Protein AF-A0A923D979-F1 (afdb_monomer)

Secondary structure (DSSP, 8-state):
------PPPP--PPEEEEEEE--BHHHHTTT-THHHHHHHHHHHHHHHTT--TTSEEEEEE---SSSS-BSSSBHHHHHHHHHHTT--EEEEE-TT-SS--HHHHTIIIIIIHHHHHHTT-EEEEPPP-TT-HHHHHHHHHHHHHHHTT-

Foldseek 3Di:
DDPDPPPDPDPQQAAEEEEAAKDFCVVVVVVDCVVVVSVVVVVVVCVVVVHDPRRYDYAYEDDDPDPGDIDGDHLLVVLLVVLVVVRAEHEYEHVNDAADDCRPCPRVVPVSCVSSVVSRHHYHYDHHNHVPVVVVVVVVVVVVVVVVVD

Structure (mmCIF, N/CA/C/O backbone):
data_AF-A0A923D979-F1
#
_entry.id   AF-A0A923D979-F1
#
loop_
_atom_site.group_PDB
_atom_site.id
_atom_site.type_symbol
_atom_site.label_atom_id
_atom_site.label_alt_id
_atom_site.label_comp_id
_atom_site.label_asym_id
_atom_site.label_entity_id
_atom_site.label_seq_id
_atom_site.pdbx_PDB_ins_code
_atom_site.Cartn_x
_atom_site.Cartn_y
_atom_site.Cartn_z
_atom_site.occupancy
_atom_site.B_iso_or_equiv
_atom_site.auth_seq_id
_atom_site.auth_comp_id
_atom_site.auth_asym_id
_atom_site.auth_atom_id
_atom_site.pdbx_PDB_model_num
ATOM 1 N N . GLU A 1 1 ? -45.957 6.578 22.559 1.00 36.88 1 GLU A N 1
ATOM 2 C CA . GLU A 1 1 ? -45.026 5.644 21.895 1.00 36.88 1 GLU A CA 1
ATOM 3 C C . GLU A 1 1 ? -44.500 6.315 20.632 1.00 36.88 1 GLU A C 1
ATOM 5 O O . GLU A 1 1 ? -45.289 6.621 19.748 1.00 36.88 1 GLU A O 1
ATOM 10 N N . ARG A 1 2 ? -43.213 6.686 20.589 1.00 35.47 2 ARG A N 1
ATOM 11 C CA . ARG A 1 2 ? -42.562 7.165 19.360 1.00 35.47 2 ARG A CA 1
ATOM 12 C C . ARG A 1 2 ? -41.720 6.012 18.843 1.00 35.47 2 ARG A C 1
ATOM 14 O O . ARG A 1 2 ? -40.774 5.604 19.506 1.00 35.47 2 ARG A O 1
ATOM 21 N N . ILE A 1 3 ? -42.151 5.474 17.711 1.00 43.12 3 ILE A N 1
ATOM 22 C CA . ILE A 1 3 ? -41.473 4.424 16.960 1.00 43.12 3 ILE A CA 1
ATOM 23 C C . ILE A 1 3 ? -40.083 4.955 16.608 1.00 43.12 3 ILE A C 1
ATOM 25 O O . ILE A 1 3 ? -39.960 6.055 16.061 1.00 43.12 3 ILE A O 1
ATOM 29 N N . GLY A 1 4 ? -39.059 4.209 17.023 1.00 39.59 4 GLY A N 1
ATOM 30 C CA . GLY A 1 4 ? -37.669 4.496 16.710 1.00 39.59 4 GLY A CA 1
ATOM 31 C C . GLY A 1 4 ? -37.500 4.565 15.200 1.00 39.59 4 GLY A C 1
ATOM 32 O O . GLY A 1 4 ? -37.956 3.689 14.472 1.00 39.59 4 GLY A O 1
ATOM 33 N N . GLN A 1 5 ? -36.889 5.648 14.736 1.00 40.50 5 GLN A N 1
ATOM 34 C CA . GLN A 1 5 ? -36.295 5.670 13.414 1.00 40.50 5 GLN A CA 1
ATOM 35 C C . GLN A 1 5 ? -35.106 4.717 13.488 1.00 40.50 5 GLN A C 1
ATOM 37 O O . GLN A 1 5 ? -34.083 5.061 14.078 1.00 40.50 5 GLN A O 1
ATOM 42 N N . ASP A 1 6 ? -35.279 3.504 12.967 1.00 42.81 6 ASP A N 1
ATOM 43 C CA . ASP A 1 6 ? -34.163 2.605 12.716 1.00 42.81 6 ASP A CA 1
ATOM 44 C C . ASP A 1 6 ? -33.184 3.355 11.810 1.00 42.81 6 ASP A C 1
ATOM 46 O O . ASP A 1 6 ? -33.493 3.685 10.660 1.00 42.81 6 ASP A O 1
ATOM 50 N N . ALA A 1 7 ? -32.030 3.712 12.373 1.00 46.81 7 ALA A N 1
ATOM 51 C CA . ALA A 1 7 ? -30.933 4.282 11.618 1.00 46.81 7 ALA A CA 1
ATOM 52 C C . ALA A 1 7 ? -30.577 3.278 10.517 1.00 46.81 7 ALA A C 1
ATOM 54 O O . ALA A 1 7 ? -30.227 2.132 10.802 1.00 46.81 7 ALA A O 1
ATOM 55 N N . GLN A 1 8 ? -30.711 3.695 9.258 1.00 39.91 8 GLN A N 1
ATOM 56 C CA . GLN A 1 8 ? -30.197 2.915 8.139 1.00 39.91 8 GLN A CA 1
ATOM 57 C C . GLN A 1 8 ? -28.711 2.626 8.401 1.00 39.91 8 GLN A C 1
ATOM 59 O O . GLN A 1 8 ? -28.010 3.537 8.854 1.00 39.91 8 GLN A O 1
ATOM 64 N N . PRO A 1 9 ? -28.216 1.399 8.149 1.00 42.88 9 PRO A N 1
ATOM 65 C CA . PRO A 1 9 ? -26.792 1.126 8.257 1.00 42.88 9 PRO A CA 1
ATOM 66 C C . PRO A 1 9 ? -26.073 2.103 7.332 1.00 42.88 9 PRO A C 1
ATOM 68 O O . PRO A 1 9 ? -26.307 2.124 6.122 1.00 42.88 9 PRO A O 1
ATOM 71 N N . GLN A 1 10 ? -25.264 2.973 7.930 1.00 51.69 10 GLN A N 1
ATOM 72 C CA . GLN A 1 10 ? -24.391 3.860 7.188 1.00 51.69 10 GLN A CA 1
ATOM 73 C C . GLN A 1 10 ? -23.522 2.958 6.314 1.00 51.69 10 GLN A C 1
ATOM 75 O O . GLN A 1 10 ? -22.945 1.990 6.804 1.00 51.69 10 GLN A O 1
ATOM 80 N N . ASN A 1 11 ? -23.555 3.207 5.010 1.00 51.31 11 ASN A N 1
ATOM 81 C CA . ASN A 1 11 ? -22.862 2.431 3.994 1.00 51.31 11 ASN A CA 1
ATOM 82 C C . ASN A 1 11 ? -21.350 2.649 4.200 1.00 51.31 11 ASN A C 1
ATOM 84 O O . ASN A 1 11 ? -20.764 3.518 3.562 1.00 51.31 11 ASN A O 1
ATOM 88 N N . ASP A 1 12 ? -20.755 1.974 5.186 1.00 71.62 12 ASP A N 1
ATOM 89 C CA . ASP A 1 12 ? -19.374 2.194 5.625 1.00 71.62 12 ASP A CA 1
ATOM 90 C C . ASP A 1 12 ? -18.443 1.466 4.653 1.00 71.62 12 ASP A C 1
ATOM 92 O O . ASP A 1 12 ? -17.950 0.368 4.916 1.00 71.62 12 ASP A O 1
ATOM 96 N N . GLN A 1 13 ? -18.313 2.032 3.450 1.00 86.69 13 GLN A N 1
ATOM 97 C CA . GLN A 1 13 ? -17.354 1.548 2.469 1.00 86.69 13 GLN A CA 1
ATOM 98 C C . GLN A 1 13 ? -15.950 1.594 3.087 1.00 86.69 13 GLN A C 1
ATOM 100 O O . GLN A 1 13 ? -15.587 2.601 3.706 1.00 86.69 13 GLN A O 1
ATOM 105 N N . PRO A 1 14 ? -15.161 0.514 2.954 1.00 96.00 14 PRO A N 1
ATOM 106 C CA . PRO A 1 14 ? -13.821 0.489 3.510 1.00 96.00 14 PRO A CA 1
ATOM 107 C C . PRO A 1 14 ? -12.950 1.538 2.819 1.00 96.00 14 PRO A C 1
ATOM 109 O O . PRO A 1 14 ? -12.973 1.651 1.594 1.00 96.00 14 PRO A O 1
ATOM 112 N N . LEU A 1 15 ? -12.139 2.258 3.596 1.00 98.12 15 LEU A N 1
ATOM 113 C CA . LEU A 1 15 ? -11.104 3.121 3.028 1.00 98.12 15 LEU A CA 1
ATOM 114 C C . LEU A 1 15 ? -10.024 2.246 2.377 1.00 98.12 15 LEU A C 1
ATOM 116 O O . LEU A 1 15 ? -9.548 1.288 2.995 1.00 98.12 15 LEU A O 1
ATOM 120 N N . VAL A 1 16 ? -9.616 2.572 1.154 1.00 98.75 16 VAL A N 1
ATOM 121 C CA . VAL A 1 16 ? -8.559 1.843 0.448 1.00 98.75 16 VAL A CA 1
ATOM 122 C C . VAL A 1 16 ? -7.189 2.377 0.857 1.00 98.75 16 VAL A C 1
ATOM 124 O O . VAL A 1 16 ? -6.894 3.560 0.714 1.00 98.75 16 VAL A O 1
ATOM 127 N N . LEU A 1 17 ? -6.322 1.499 1.350 1.00 98.81 17 LEU A N 1
ATOM 128 C CA . LEU A 1 17 ? -4.943 1.833 1.690 1.00 98.81 17 LEU A CA 1
ATOM 129 C C . LEU A 1 17 ? -4.009 1.246 0.641 1.00 98.81 17 LEU A C 1
ATOM 131 O O . LEU A 1 17 ? -3.788 0.036 0.617 1.00 98.81 17 LEU A O 1
ATOM 135 N N . PHE A 1 18 ? -3.443 2.094 -0.213 1.00 98.88 18 PHE A N 1
ATOM 136 C CA . PHE A 1 18 ? -2.371 1.667 -1.106 1.00 98.88 18 PHE A CA 1
ATOM 137 C C . PHE A 1 18 ? -1.060 1.606 -0.334 1.00 98.88 18 PHE A C 1
ATOM 139 O O . PHE A 1 18 ? -0.696 2.572 0.344 1.00 98.88 18 PHE A O 1
ATOM 146 N N . THR A 1 19 ? -0.350 0.482 -0.442 1.00 98.75 19 THR A N 1
ATOM 147 C CA . THR A 1 19 ? 0.921 0.285 0.261 1.00 98.75 19 THR A CA 1
ATOM 148 C C . THR A 1 19 ? 2.075 -0.074 -0.662 1.00 98.75 19 THR A C 1
ATOM 150 O O . THR A 1 19 ? 1.913 -0.721 -1.700 1.00 98.75 19 THR A O 1
ATOM 153 N N . ALA A 1 20 ? 3.265 0.350 -0.244 1.00 98.31 20 ALA A N 1
ATOM 154 C CA . ALA A 1 20 ? 4.546 -0.033 -0.817 1.00 98.31 20 ALA A CA 1
ATOM 155 C C . ALA A 1 20 ? 5.605 -0.173 0.289 1.00 98.31 20 ALA A C 1
ATOM 157 O O . ALA A 1 20 ? 5.414 0.307 1.413 1.00 98.31 20 ALA A O 1
ATOM 158 N N . HIS A 1 21 ? 6.723 -0.837 -0.015 1.00 97.56 21 HIS A N 1
ATOM 159 C CA . HIS A 1 21 ? 7.831 -0.960 0.930 1.00 97.56 21 HIS A CA 1
ATOM 160 C C . HIS A 1 21 ? 8.400 0.419 1.283 1.00 97.56 21 HIS A C 1
ATOM 162 O O . HIS A 1 21 ? 8.718 1.228 0.414 1.00 97.56 21 HIS A O 1
ATOM 168 N N . SER A 1 22 ? 8.598 0.698 2.565 1.00 96.69 22 SER A N 1
ATOM 169 C CA . SER A 1 22 ? 9.241 1.939 2.969 1.00 96.69 22 SER A CA 1
ATOM 170 C C . SER A 1 22 ? 10.721 1.941 2.601 1.00 96.69 22 SER A C 1
ATOM 172 O O . SER A 1 22 ? 11.434 0.974 2.840 1.00 96.69 22 SER A O 1
ATOM 174 N N . LEU A 1 23 ? 11.246 3.073 2.145 1.00 94.31 23 LEU A N 1
ATOM 175 C CA . LEU A 1 23 ? 12.689 3.266 1.985 1.00 94.31 23 LEU A CA 1
ATOM 176 C C . LEU A 1 23 ? 13.258 4.154 3.100 1.00 94.31 23 LEU A C 1
ATOM 178 O O . LEU A 1 23 ? 12.505 4.913 3.720 1.00 94.31 23 LEU A O 1
ATOM 182 N N . PRO A 1 24 ? 14.573 4.101 3.382 1.00 92.75 24 PRO A N 1
ATOM 183 C CA . PRO A 1 24 ? 15.222 5.114 4.204 1.00 92.75 24 PRO A CA 1
ATOM 184 C C . PRO A 1 24 ? 15.020 6.502 3.586 1.00 92.75 24 PRO A C 1
ATOM 186 O O . PRO A 1 24 ? 15.343 6.719 2.420 1.00 92.75 24 PRO A O 1
ATOM 189 N N . ALA A 1 25 ? 14.549 7.469 4.373 1.00 87.62 25 ALA A N 1
ATOM 190 C CA . ALA A 1 25 ? 14.216 8.809 3.883 1.00 87.62 25 ALA A CA 1
ATOM 191 C C . ALA A 1 25 ? 15.427 9.562 3.296 1.00 87.62 25 ALA A C 1
ATOM 193 O O . ALA A 1 25 ? 15.256 10.461 2.481 1.00 87.62 25 ALA A O 1
ATOM 194 N N . ALA A 1 26 ? 16.648 9.169 3.669 1.00 84.69 26 ALA A N 1
ATOM 195 C CA . ALA A 1 26 ? 17.880 9.703 3.093 1.00 84.69 26 ALA A CA 1
ATOM 196 C C . ALA A 1 26 ? 18.028 9.412 1.584 1.00 84.69 26 ALA A C 1
ATOM 198 O O . ALA A 1 26 ? 18.773 10.117 0.913 1.00 84.69 26 ALA A O 1
ATOM 199 N N . LEU A 1 27 ? 17.337 8.402 1.034 1.00 81.06 27 LEU A N 1
ATOM 200 C CA . LEU A 1 27 ? 17.323 8.157 -0.415 1.00 81.06 27 LEU A CA 1
ATOM 201 C C . LEU A 1 27 ? 16.507 9.222 -1.159 1.00 81.06 27 LEU A C 1
ATOM 203 O O . LEU A 1 27 ? 16.938 9.697 -2.204 1.00 81.06 27 LEU A O 1
ATOM 207 N N . ALA A 1 28 ? 15.395 9.691 -0.584 1.00 73.88 28 ALA A N 1
ATOM 208 C CA . ALA A 1 28 ? 14.623 10.792 -1.166 1.00 73.88 28 ALA A CA 1
ATOM 209 C C . ALA A 1 28 ? 15.450 12.092 -1.243 1.00 73.88 28 ALA A C 1
ATOM 211 O O . ALA A 1 28 ? 15.341 12.856 -2.198 1.00 73.88 28 ALA A O 1
ATOM 212 N N . GLU A 1 29 ? 16.354 12.311 -0.283 1.00 76.00 29 GLU A N 1
ATOM 213 C CA . GLU A 1 29 ? 17.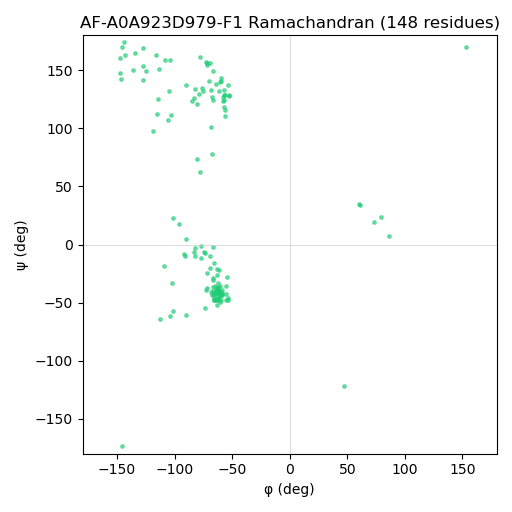291 13.446 -0.289 1.00 76.00 29 GLU A CA 1
ATOM 214 C C . GLU A 1 29 ? 18.314 13.370 -1.441 1.00 76.00 29 GLU A C 1
ATOM 216 O O . GLU A 1 29 ? 18.932 14.375 -1.787 1.00 76.00 29 GLU A O 1
ATOM 221 N N . GLN A 1 30 ? 18.462 12.201 -2.071 1.00 81.94 30 GLN A N 1
ATOM 222 C CA . GLN A 1 30 ? 19.315 11.968 -3.240 1.00 81.94 30 GLN A CA 1
ATOM 223 C C . GLN A 1 30 ? 18.543 12.041 -4.569 1.00 81.94 30 GLN A C 1
ATOM 225 O O . GLN A 1 30 ? 19.056 11.591 -5.591 1.00 81.94 30 GLN A O 1
ATOM 230 N N . ALA A 1 31 ? 17.341 12.633 -4.566 1.00 80.06 31 ALA A N 1
ATOM 231 C CA . ALA A 1 31 ? 16.444 12.725 -5.721 1.00 80.06 31 ALA A CA 1
ATOM 232 C C . ALA A 1 31 ? 16.011 11.353 -6.277 1.00 80.06 31 ALA A C 1
ATOM 234 O O . ALA A 1 31 ? 15.831 11.187 -7.485 1.00 80.06 31 ALA A O 1
ATOM 235 N N . ASP A 1 32 ? 15.844 10.369 -5.390 1.00 89.00 32 ASP A N 1
ATOM 236 C CA . ASP A 1 32 ? 15.235 9.089 -5.737 1.00 89.00 32 ASP A CA 1
ATOM 237 C C . ASP A 1 32 ? 13.744 9.292 -6.101 1.00 89.00 32 ASP A C 1
ATOM 239 O O . ASP A 1 32 ? 12.996 9.853 -5.293 1.00 89.00 32 ASP A O 1
ATOM 243 N N . PRO A 1 33 ? 13.289 8.860 -7.295 1.00 94.25 33 PRO A N 1
ATOM 244 C CA . PRO A 1 33 ? 11.928 9.103 -7.770 1.00 94.25 33 PRO A CA 1
ATOM 245 C C . PRO A 1 33 ? 10.877 8.182 -7.131 1.00 94.25 33 PRO A C 1
ATOM 247 O O . PRO A 1 33 ? 9.702 8.285 -7.477 1.00 94.25 33 PRO A O 1
ATOM 250 N N . TYR A 1 34 ? 11.265 7.258 -6.247 1.00 95.44 34 TYR A N 1
ATOM 251 C CA . TYR A 1 34 ? 10.395 6.201 -5.728 1.00 95.44 34 TYR A CA 1
ATOM 252 C C . TYR A 1 34 ? 9.087 6.715 -5.118 1.00 95.44 34 TYR A C 1
ATOM 254 O O . TYR A 1 34 ? 8.015 6.208 -5.444 1.00 95.44 34 TYR A O 1
ATOM 262 N N . ALA A 1 35 ? 9.157 7.735 -4.258 1.00 94.31 35 ALA A N 1
ATOM 263 C CA . ALA A 1 35 ? 7.972 8.276 -3.592 1.00 94.31 35 ALA A CA 1
ATOM 264 C C . ALA A 1 35 ? 7.012 8.952 -4.587 1.00 94.31 35 ALA A C 1
ATOM 266 O O . ALA A 1 35 ? 5.801 8.751 -4.502 1.00 94.31 35 ALA A O 1
ATOM 267 N N . ASP A 1 36 ? 7.555 9.690 -5.559 1.00 95.31 36 ASP A N 1
ATOM 268 C CA . ASP A 1 36 ? 6.767 10.353 -6.602 1.00 95.31 36 ASP A CA 1
ATOM 269 C C . ASP A 1 36 ? 6.112 9.320 -7.529 1.00 95.31 36 ASP A C 1
ATOM 271 O O . ASP A 1 36 ? 4.920 9.402 -7.816 1.00 95.31 36 ASP A O 1
ATOM 275 N N . GLN A 1 37 ? 6.853 8.281 -7.929 1.00 97.50 37 GLN A N 1
ATOM 276 C CA . GLN A 1 37 ? 6.324 7.180 -8.740 1.00 97.50 37 GLN A CA 1
ATOM 277 C C . GLN A 1 37 ? 5.235 6.393 -8.009 1.00 97.50 37 GLN A C 1
ATOM 279 O O . GLN A 1 37 ? 4.242 6.002 -8.623 1.00 97.50 37 GLN A O 1
ATOM 284 N N . PHE A 1 38 ? 5.396 6.168 -6.704 1.00 97.81 38 PHE A N 1
ATOM 285 C CA . PHE A 1 38 ? 4.378 5.511 -5.895 1.00 97.81 38 PHE A CA 1
ATOM 286 C C . PHE A 1 38 ? 3.117 6.374 -5.770 1.00 97.81 38 PHE A C 1
ATOM 288 O O . PHE A 1 38 ? 2.013 5.858 -5.946 1.00 97.81 38 PHE A O 1
ATOM 295 N N . ALA A 1 39 ? 3.257 7.684 -5.548 1.00 97.56 39 ALA A N 1
ATOM 296 C CA . ALA A 1 39 ? 2.124 8.606 -5.521 1.00 97.56 39 ALA A CA 1
ATOM 297 C C . ALA A 1 39 ? 1.390 8.646 -6.875 1.00 97.56 39 ALA A C 1
ATOM 299 O O . ALA A 1 39 ? 0.160 8.558 -6.920 1.00 97.56 39 ALA A O 1
ATOM 300 N N . ASP A 1 40 ? 2.130 8.707 -7.983 1.00 98.38 40 ASP A N 1
ATOM 301 C CA . ASP A 1 40 ? 1.575 8.656 -9.338 1.00 98.38 40 ASP A CA 1
ATOM 302 C C . ASP A 1 40 ? 0.840 7.339 -9.613 1.00 98.38 40 ASP A C 1
ATOM 304 O O . ASP A 1 40 ? -0.245 7.344 -10.204 1.00 98.38 40 ASP A O 1
ATOM 308 N N . LEU A 1 41 ? 1.400 6.209 -9.170 1.00 98.25 41 LEU A N 1
ATOM 309 C CA . LEU A 1 41 ? 0.765 4.899 -9.279 1.00 98.25 41 LEU A CA 1
ATOM 310 C C . LEU A 1 41 ? -0.546 4.852 -8.482 1.00 98.25 41 LEU A C 1
ATOM 312 O O . LEU A 1 41 ? -1.566 4.452 -9.041 1.00 98.25 41 LEU A O 1
ATOM 316 N N . CYS A 1 42 ? -0.544 5.306 -7.224 1.00 98.62 42 CYS A N 1
ATOM 317 C CA . CYS A 1 42 ? -1.748 5.370 -6.391 1.00 98.62 42 CYS A CA 1
ATOM 318 C C . CYS A 1 42 ? -2.858 6.177 -7.072 1.00 98.62 42 CYS A C 1
ATOM 320 O O . CYS A 1 42 ? -3.984 5.700 -7.187 1.00 98.62 42 CYS A O 1
ATOM 322 N N . ASN A 1 43 ? -2.528 7.366 -7.588 1.00 98.44 43 ASN A N 1
ATOM 323 C CA . ASN A 1 43 ? -3.486 8.224 -8.284 1.00 98.44 43 ASN A CA 1
ATOM 324 C C . ASN A 1 43 ? -4.089 7.537 -9.518 1.00 98.44 43 ASN A C 1
ATOM 326 O O . ASN A 1 43 ? -5.293 7.620 -9.751 1.00 98.44 43 ASN A O 1
ATOM 330 N N . ARG A 1 44 ? -3.267 6.853 -10.323 1.00 98.44 44 ARG A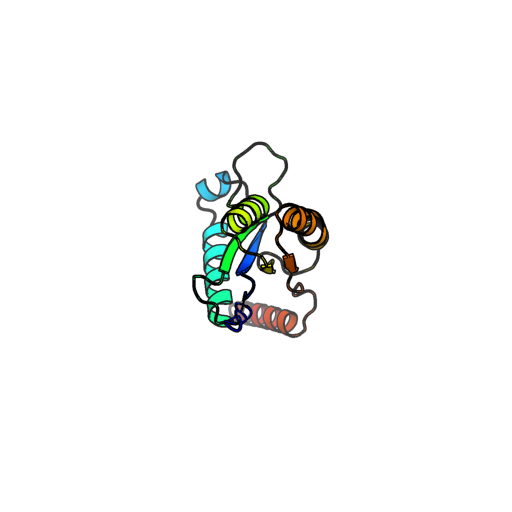 N 1
ATOM 331 C CA . ARG A 1 44 ? -3.736 6.140 -11.523 1.00 98.44 44 ARG A CA 1
ATOM 332 C C . ARG A 1 44 ? -4.652 4.979 -11.163 1.00 98.44 44 ARG A C 1
ATOM 334 O O . ARG A 1 44 ? -5.740 4.885 -11.718 1.00 98.44 44 ARG A O 1
ATOM 341 N N . VAL A 1 45 ? -4.245 4.151 -10.201 1.00 98.25 45 VAL A N 1
ATOM 342 C CA . VAL A 1 45 ? -5.047 3.011 -9.739 1.00 98.25 45 VAL A CA 1
ATOM 343 C C . VAL A 1 45 ? -6.363 3.485 -9.120 1.00 98.25 45 VAL A C 1
ATOM 345 O O . VAL A 1 45 ? -7.405 2.910 -9.418 1.00 98.25 45 VAL A O 1
ATOM 348 N N . ALA A 1 46 ? -6.345 4.552 -8.315 1.00 98.31 46 ALA A N 1
ATOM 349 C CA . ALA A 1 46 ? -7.553 5.135 -7.738 1.00 98.31 46 ALA A CA 1
ATOM 350 C C . ALA A 1 46 ? -8.536 5.617 -8.810 1.00 98.31 46 ALA A C 1
ATOM 352 O O . ALA A 1 46 ? -9.717 5.274 -8.762 1.00 98.31 46 ALA A O 1
ATOM 353 N N . ASN A 1 47 ? -8.036 6.363 -9.800 1.00 98.31 47 ASN A N 1
ATOM 354 C CA . ASN A 1 47 ? -8.845 6.868 -10.906 1.00 98.31 47 ASN A CA 1
ATOM 355 C C . ASN A 1 47 ? -9.453 5.726 -11.732 1.00 98.31 47 ASN A C 1
ATOM 357 O O . ASN A 1 47 ? -10.652 5.751 -12.009 1.00 98.31 47 ASN A O 1
ATOM 361 N N . ASP A 1 48 ? -8.656 4.712 -12.082 1.00 97.81 48 ASP A N 1
ATOM 362 C CA . ASP A 1 48 ? -9.122 3.555 -12.856 1.00 97.81 48 ASP A CA 1
ATOM 363 C C . ASP A 1 48 ? -10.136 2.704 -12.068 1.00 97.81 48 ASP A C 1
ATOM 365 O O . ASP A 1 48 ? -11.047 2.117 -12.654 1.00 97.81 48 ASP A O 1
ATOM 369 N N . ALA A 1 49 ? -10.018 2.670 -10.736 1.00 97.06 49 ALA A N 1
ATOM 370 C CA . ALA A 1 49 ? -10.960 2.008 -9.834 1.00 97.06 49 ALA A CA 1
ATOM 371 C C . ALA A 1 49 ? -12.203 2.858 -9.491 1.00 97.06 49 ALA A C 1
ATOM 373 O O . ALA A 1 49 ? -13.120 2.355 -8.841 1.00 97.06 49 ALA A O 1
ATOM 374 N N . GLY A 1 50 ? -12.259 4.125 -9.919 1.00 97.75 50 GLY A N 1
ATOM 375 C CA . GLY A 1 50 ? -13.369 5.041 -9.642 1.00 97.75 50 GLY A CA 1
ATOM 376 C C . GLY A 1 50 ? -13.436 5.564 -8.200 1.00 97.75 50 GLY A C 1
ATOM 377 O O . GLY A 1 50 ? -14.497 6.027 -7.779 1.00 97.75 50 GLY A O 1
ATOM 378 N N . LEU A 1 51 ? -12.332 5.493 -7.451 1.00 97.44 51 LEU A N 1
ATOM 379 C CA . LEU A 1 51 ? -12.240 5.972 -6.069 1.00 97.44 51 LEU A CA 1
ATOM 380 C C . LEU A 1 51 ? -12.141 7.502 -6.035 1.00 97.44 51 LEU A C 1
ATOM 382 O O . LEU A 1 51 ? -11.363 8.096 -6.785 1.00 97.44 51 LEU A O 1
ATOM 386 N N . GLN A 1 52 ? -12.910 8.146 -5.155 1.00 97.38 52 GLN A N 1
ATOM 387 C CA . GLN A 1 52 ? -12.777 9.579 -4.893 1.00 97.38 52 GLN A CA 1
ATOM 388 C C . GLN A 1 52 ? -11.564 9.853 -3.985 1.00 97.38 52 GLN A C 1
ATOM 390 O O . GLN A 1 52 ? -11.081 8.939 -3.315 1.00 97.38 52 GLN A O 1
ATOM 395 N N . PRO A 1 53 ? -11.043 11.094 -3.932 1.00 96.31 53 PRO A N 1
ATOM 396 C CA . PRO A 1 53 ? -9.903 11.437 -3.075 1.00 96.31 53 PRO A CA 1
ATOM 397 C C . PRO A 1 53 ? -10.080 11.085 -1.588 1.00 96.31 53 PRO A C 1
ATOM 399 O O . PRO A 1 53 ? -9.097 10.835 -0.902 1.00 96.31 53 PRO A O 1
ATOM 402 N N . GLU A 1 54 ? -11.313 11.064 -1.084 1.00 95.75 54 GLU A N 1
ATOM 403 C CA . GLU A 1 54 ? -11.664 10.685 0.289 1.00 95.75 54 GLU A CA 1
ATOM 404 C C . GLU A 1 54 ? -11.782 9.170 0.530 1.00 95.75 54 GLU A C 1
ATOM 406 O O . GLU A 1 54 ? -11.888 8.744 1.684 1.00 95.75 54 GLU A O 1
ATOM 411 N N . ASP A 1 55 ? -11.761 8.362 -0.533 1.00 97.06 55 ASP A N 1
ATOM 412 C CA . ASP A 1 55 ? -11.951 6.910 -0.470 1.00 97.06 55 ASP A CA 1
ATOM 413 C C . ASP A 1 55 ? -10.629 6.144 -0.327 1.00 97.06 55 ASP A C 1
ATOM 415 O O . ASP A 1 55 ? -10.643 4.930 -0.102 1.00 97.06 55 ASP A O 1
ATOM 419 N N . TRP A 1 56 ? -9.477 6.819 -0.441 1.00 98.44 56 TRP A N 1
ATOM 420 C CA . TRP A 1 56 ? -8.176 6.161 -0.369 1.00 98.44 56 TRP A CA 1
ATOM 421 C C . TRP A 1 56 ? -7.062 7.013 0.246 1.00 98.44 56 TRP A C 1
ATOM 423 O O . TRP A 1 56 ? -7.129 8.238 0.302 1.00 98.44 56 TRP A O 1
ATOM 433 N N . GLN A 1 57 ? -5.997 6.344 0.688 1.00 98.38 57 GLN A N 1
ATOM 434 C CA . GLN A 1 57 ? -4.759 6.975 1.144 1.00 98.38 57 GLN A CA 1
ATOM 435 C C . GLN A 1 57 ? -3.543 6.092 0.816 1.00 98.38 57 GLN A C 1
ATOM 437 O O . GLN A 1 57 ? -3.631 4.865 0.825 1.00 98.38 57 GLN A O 1
ATOM 442 N N . ALA A 1 58 ? -2.393 6.714 0.544 1.00 98.56 58 ALA A N 1
ATOM 443 C CA . ALA A 1 58 ? -1.110 6.023 0.423 1.00 98.56 58 ALA A CA 1
ATOM 444 C C . ALA A 1 58 ? -0.386 5.950 1.778 1.00 98.56 58 ALA A C 1
ATOM 446 O O . ALA A 1 58 ? -0.310 6.941 2.510 1.00 98.56 58 ALA A O 1
ATOM 447 N N . CYS A 1 59 ? 0.189 4.793 2.094 1.00 98.50 59 CYS A N 1
ATOM 448 C CA . CYS A 1 59 ? 1.070 4.609 3.246 1.00 98.50 59 CYS A CA 1
ATOM 449 C C . CYS A 1 59 ? 2.169 3.584 2.936 1.00 98.50 59 CYS A C 1
ATOM 451 O O . CYS A 1 59 ? 2.156 2.924 1.897 1.00 98.50 59 CYS A O 1
ATOM 453 N N . TYR A 1 60 ? 3.155 3.475 3.819 1.00 98.31 60 TYR A N 1
ATOM 454 C CA . TYR A 1 60 ? 4.300 2.588 3.643 1.00 98.31 60 TYR A CA 1
ATOM 455 C C . TYR A 1 60 ? 4.294 1.470 4.679 1.00 98.31 60 TYR A C 1
ATOM 457 O O . TYR A 1 60 ? 3.824 1.634 5.803 1.00 98.31 60 TYR A O 1
ATOM 465 N N . GLN A 1 61 ? 4.858 0.328 4.316 1.00 97.25 61 GLN A N 1
ATOM 466 C CA . GLN A 1 61 ? 4.990 -0.829 5.198 1.00 97.25 61 GLN A CA 1
ATOM 467 C C . GLN A 1 61 ? 6.437 -1.321 5.248 1.00 97.25 61 GLN A C 1
ATOM 469 O O . GLN A 1 61 ? 7.274 -0.885 4.456 1.00 97.25 61 GLN A O 1
ATOM 474 N N . SER A 1 62 ? 6.727 -2.222 6.185 1.00 96.06 62 SER A N 1
ATOM 475 C CA . SER A 1 62 ? 8.004 -2.951 6.225 1.00 96.06 62 SER A CA 1
ATOM 476 C C . SER A 1 62 ? 9.233 -2.037 6.396 1.00 96.06 62 SER A C 1
ATOM 478 O O . SER A 1 62 ? 10.316 -2.299 5.880 1.00 96.06 62 SER A O 1
ATOM 480 N N . ALA A 1 63 ? 9.094 -0.933 7.144 1.00 93.12 63 ALA A N 1
ATOM 481 C CA . ALA A 1 63 ? 10.241 -0.107 7.519 1.00 93.12 63 ALA A CA 1
ATOM 482 C C . ALA A 1 63 ? 11.270 -0.951 8.294 1.00 93.12 63 ALA A C 1
ATOM 484 O O . ALA A 1 63 ? 10.947 -1.625 9.272 1.00 93.12 63 ALA A O 1
ATOM 485 N N . GLY A 1 64 ? 12.525 -0.937 7.847 1.00 86.88 64 GLY A N 1
ATOM 486 C CA . GLY A 1 64 ? 13.558 -1.809 8.398 1.00 86.88 64 GLY A CA 1
ATOM 487 C C . GLY A 1 64 ? 14.006 -1.417 9.810 1.00 86.88 64 GLY A C 1
ATOM 488 O O . GLY A 1 64 ? 13.980 -0.255 10.205 1.00 86.88 64 GLY A O 1
ATOM 489 N N . ALA A 1 65 ? 14.550 -2.388 10.548 1.00 81.31 65 ALA A N 1
ATOM 490 C CA . ALA A 1 65 ? 15.001 -2.228 11.938 1.00 81.31 65 ALA A CA 1
ATOM 491 C C . ALA A 1 65 ? 16.213 -1.287 12.137 1.00 81.31 65 ALA A C 1
ATOM 493 O O . ALA A 1 65 ? 16.683 -1.092 13.260 1.00 81.31 65 ALA A O 1
ATOM 494 N N . ARG A 1 66 ? 16.781 -0.732 11.059 1.00 80.00 66 ARG A N 1
ATOM 495 C CA . ARG A 1 66 ? 17.923 0.181 11.144 1.00 80.00 66 ARG A CA 1
ATOM 496 C C . ARG A 1 66 ? 17.456 1.547 11.643 1.00 80.00 66 ARG A C 1
ATOM 498 O O . ARG A 1 66 ? 16.535 2.133 11.082 1.00 80.00 66 ARG A O 1
ATOM 505 N N . ASN A 1 67 ? 18.180 2.081 12.627 1.00 72.56 67 ASN A N 1
ATOM 506 C CA . ASN A 1 67 ? 17.987 3.442 13.121 1.00 72.56 67 ASN A CA 1
ATOM 507 C C . ASN A 1 67 ? 18.029 4.454 11.965 1.00 72.56 67 ASN A C 1
ATOM 509 O O . ASN A 1 67 ? 18.994 4.488 11.196 1.00 72.56 67 ASN A O 1
ATOM 513 N N . GLY A 1 68 ? 17.001 5.293 11.876 1.00 82.19 68 GLY A N 1
ATOM 514 C CA . GLY A 1 68 ? 16.872 6.319 10.848 1.00 82.19 68 GLY A CA 1
ATOM 515 C C . GLY A 1 68 ? 15.413 6.659 10.573 1.00 82.19 68 GLY A C 1
ATOM 516 O O . GLY A 1 68 ? 14.504 5.981 11.046 1.00 82.19 68 GLY A O 1
ATOM 517 N N . ARG A 1 69 ? 15.195 7.729 9.807 1.00 91.12 69 ARG A N 1
ATOM 518 C CA . ARG A 1 69 ? 13.865 8.082 9.312 1.00 91.12 69 ARG A CA 1
ATOM 519 C C . ARG A 1 69 ? 13.563 7.247 8.070 1.00 91.12 69 ARG A C 1
ATOM 521 O O . ARG A 1 69 ? 14.399 7.160 7.171 1.00 91.12 69 ARG A O 1
ATOM 528 N N . TRP A 1 70 ? 12.373 6.677 8.027 1.00 94.69 70 TRP A N 1
ATOM 529 C CA . TRP A 1 70 ? 11.830 5.930 6.898 1.00 94.69 70 TRP A CA 1
ATOM 530 C C . TRP A 1 70 ? 10.723 6.755 6.231 1.00 94.69 70 TRP A C 1
ATOM 532 O O . TRP A 1 70 ? 10.218 7.705 6.836 1.00 94.69 70 TRP A O 1
ATOM 542 N N . LEU A 1 71 ? 10.404 6.461 4.971 1.00 95.25 71 LEU A N 1
ATOM 543 C CA . LEU A 1 71 ? 9.254 7.061 4.298 1.00 95.25 71 LEU A CA 1
ATOM 544 C C . LEU A 1 71 ? 7.962 6.726 5.057 1.00 95.25 71 LE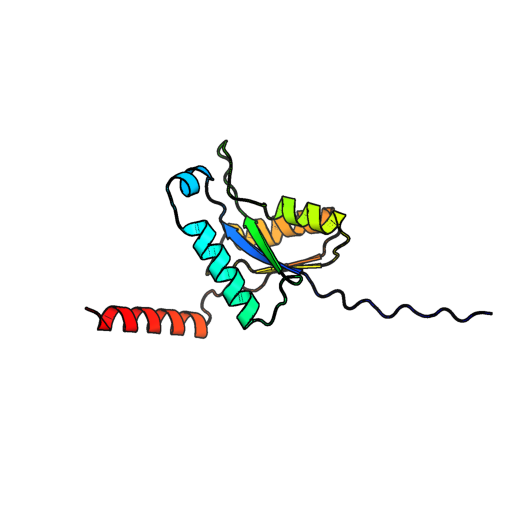U A C 1
ATOM 546 O O . LEU A 1 71 ? 7.799 5.634 5.594 1.00 95.25 71 LEU A O 1
ATOM 550 N N . GLY A 1 72 ? 7.062 7.699 5.138 1.00 94.88 72 GLY A N 1
ATOM 551 C CA . GLY A 1 72 ? 5.833 7.583 5.910 1.00 94.88 72 GLY A CA 1
ATOM 552 C C . GLY A 1 72 ? 4.655 8.296 5.241 1.00 94.88 72 GLY A C 1
ATOM 553 O O . GLY A 1 72 ? 4.855 8.973 4.229 1.00 94.88 72 GLY A O 1
ATOM 554 N N . PRO A 1 73 ? 3.443 8.162 5.807 1.00 97.12 73 PRO A N 1
ATOM 555 C CA . PRO A 1 73 ? 3.155 7.494 7.084 1.00 97.12 73 PRO A CA 1
ATOM 556 C C . PRO A 1 73 ? 3.289 5.968 7.005 1.00 97.12 73 PRO A C 1
ATOM 558 O O . PRO A 1 73 ? 3.158 5.390 5.925 1.00 97.12 73 PRO A O 1
ATOM 561 N N . SER A 1 74 ? 3.563 5.317 8.139 1.00 97.50 74 SER A N 1
ATOM 562 C CA . SER A 1 74 ? 3.541 3.853 8.208 1.00 97.50 74 SER A CA 1
ATOM 563 C C . SER A 1 74 ? 2.099 3.328 8.172 1.00 97.50 74 SER A C 1
ATOM 565 O O . SER A 1 74 ? 1.157 4.051 8.513 1.00 97.50 74 SER A O 1
ATOM 567 N N . LEU A 1 75 ? 1.905 2.071 7.769 1.00 98.31 75 LEU A N 1
ATOM 568 C CA . LEU A 1 75 ? 0.599 1.410 7.804 1.00 98.31 75 LEU A CA 1
ATOM 569 C C . LEU A 1 75 ? 0.028 1.383 9.232 1.00 98.31 75 LEU A C 1
ATOM 571 O O . LEU A 1 75 ? -1.156 1.634 9.423 1.00 98.31 75 LEU A O 1
ATOM 575 N N . GLU A 1 76 ? 0.869 1.148 10.238 1.00 97.50 76 GLU A N 1
ATOM 576 C CA . GLU A 1 76 ? 0.475 1.127 11.652 1.00 97.50 76 GLU A CA 1
ATOM 577 C C . GLU A 1 76 ? 0.025 2.513 12.136 1.00 97.50 76 GLU A C 1
ATOM 579 O O . GLU A 1 76 ? -1.063 2.639 12.701 1.00 97.50 76 GLU A O 1
ATOM 584 N N . ASP A 1 77 ? 0.795 3.568 11.841 1.00 98.12 77 ASP A N 1
ATOM 585 C CA . ASP A 1 77 ? 0.412 4.950 12.172 1.00 98.12 77 ASP A CA 1
ATOM 586 C C . ASP A 1 77 ? -0.898 5.341 11.477 1.00 98.12 77 ASP A C 1
ATOM 588 O O . ASP A 1 77 ? -1.770 5.970 12.079 1.00 98.12 77 ASP A O 1
ATOM 592 N N . THR A 1 78 ? -1.060 4.921 10.218 1.00 98.62 78 THR A N 1
ATOM 593 C CA . THR A 1 78 ? -2.270 5.173 9.426 1.00 98.62 78 THR A CA 1
ATOM 594 C C . THR A 1 78 ? -3.478 4.474 10.051 1.00 98.62 78 THR A C 1
ATOM 596 O O . THR A 1 78 ? -4.506 5.105 10.280 1.00 98.62 78 THR A O 1
ATOM 599 N N . LEU A 1 79 ? -3.363 3.193 10.417 1.00 98.62 79 LEU A N 1
ATOM 600 C CA . LEU A 1 7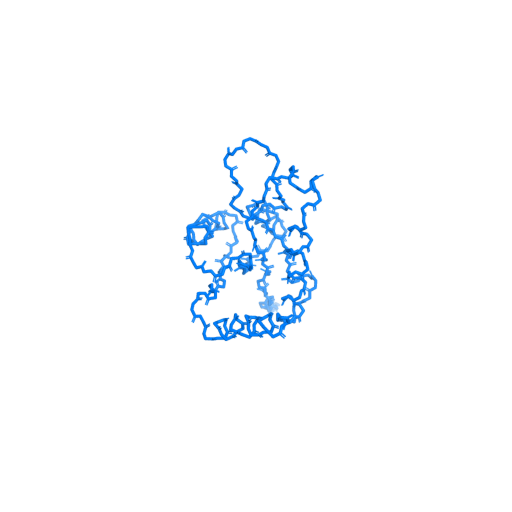9 ? -4.430 2.454 11.102 1.00 98.62 79 LEU A CA 1
ATOM 601 C C . LEU A 1 79 ? -4.791 3.095 12.449 1.00 98.62 79 LEU A C 1
ATOM 603 O O . LEU A 1 79 ? -5.971 3.231 12.776 1.00 98.62 79 LEU A O 1
ATOM 607 N N . GLN A 1 80 ? -3.793 3.532 13.218 1.00 98.44 80 GLN A N 1
ATOM 608 C CA . GLN A 1 80 ? -4.008 4.197 14.500 1.00 98.44 80 GLN A CA 1
ATOM 609 C C . GLN A 1 80 ? -4.751 5.532 14.342 1.00 98.44 80 GLN A C 1
ATOM 611 O O . GLN A 1 80 ? -5.654 5.829 15.133 1.00 98.44 80 GLN A O 1
ATOM 616 N N . GLN A 1 81 ? -4.394 6.318 13.323 1.00 98.44 81 GLN A N 1
ATOM 617 C CA . GLN A 1 81 ? -5.077 7.562 12.978 1.00 98.44 81 GLN A CA 1
ATOM 618 C C . GLN A 1 81 ? -6.531 7.294 12.574 1.00 98.44 81 GLN A C 1
ATOM 620 O O . GLN A 1 81 ? -7.445 7.870 13.165 1.00 98.44 81 GLN A O 1
ATOM 625 N N . LEU A 1 82 ? -6.766 6.377 11.635 1.00 98.06 82 LE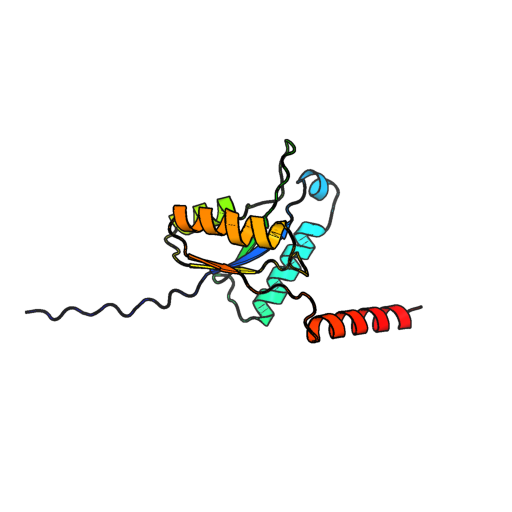U A N 1
ATOM 626 C CA . LEU A 1 82 ? -8.108 6.060 11.137 1.00 98.06 82 LEU A CA 1
ATOM 627 C C . LEU A 1 82 ? -9.032 5.546 12.247 1.00 98.06 82 LEU A C 1
ATOM 629 O O . LEU A 1 82 ? -10.218 5.883 12.283 1.00 98.06 82 LEU A O 1
ATOM 633 N N . ALA A 1 83 ? -8.488 4.783 13.198 1.00 97.69 83 ALA A N 1
ATOM 634 C CA . ALA A 1 83 ? -9.233 4.331 14.367 1.00 97.69 83 ALA A CA 1
ATOM 635 C C . ALA A 1 83 ? -9.688 5.517 15.234 1.00 97.69 83 ALA A C 1
ATOM 637 O O . ALA A 1 83 ? -10.828 5.539 15.704 1.00 97.69 83 ALA A O 1
ATOM 638 N N . SER A 1 84 ? -8.826 6.528 15.404 1.00 98.00 84 SER A N 1
ATOM 639 C CA . SER A 1 84 ? -9.155 7.759 16.138 1.00 98.00 84 SER A CA 1
ATOM 640 C C . SER A 1 84 ? -10.217 8.613 15.433 1.00 98.00 84 SER A C 1
ATOM 642 O O . SER A 1 84 ? -11.016 9.275 16.093 1.00 98.00 84 SER A O 1
ATOM 644 N N . GLU A 1 85 ? -10.283 8.530 14.104 1.00 96.50 85 GLU A N 1
ATOM 645 C CA . GLU A 1 85 ? -11.299 9.171 13.260 1.00 96.50 85 GLU A CA 1
ATOM 646 C C . GLU A 1 85 ? -12.606 8.360 13.186 1.00 96.50 85 GLU A C 1
ATOM 648 O O . GLU A 1 85 ? -13.591 8.794 12.589 1.00 96.50 85 GLU A O 1
ATOM 653 N N . GLY A 1 86 ? -12.646 7.185 13.821 1.00 95.75 86 GLY A N 1
ATOM 654 C CA . GLY A 1 86 ? -13.836 6.350 13.930 1.00 95.75 86 GLY A CA 1
ATOM 655 C C . GLY A 1 86 ? -14.070 5.395 12.760 1.00 95.75 86 GLY A C 1
ATOM 656 O O . GLY A 1 86 ? -15.106 4.725 12.761 1.00 95.75 86 GLY A O 1
ATOM 657 N N . LYS A 1 87 ? -13.130 5.276 11.810 1.00 96.44 87 LYS A N 1
ATOM 658 C CA . LYS A 1 87 ? -13.216 4.310 10.702 1.00 96.44 87 LYS A CA 1
ATOM 659 C C . LYS A 1 87 ? -13.276 2.881 11.237 1.00 96.44 87 LYS A C 1
ATOM 661 O O . LYS A 1 87 ? -12.583 2.539 12.195 1.00 96.44 87 LYS A O 1
ATOM 666 N N . LYS A 1 88 ? -14.117 2.044 10.623 1.00 96.81 88 LYS A N 1
ATOM 667 C CA . LYS A 1 88 ? -14.329 0.652 11.058 1.00 96.81 88 LYS A CA 1
ATOM 668 C C . LYS A 1 88 ? -13.756 -0.378 10.112 1.00 96.81 88 LYS A C 1
ATOM 670 O O . LYS A 1 88 ? -13.583 -1.525 10.518 1.00 96.81 88 LYS A O 1
ATOM 675 N N . SER A 1 89 ? -13.481 -0.017 8.865 1.00 97.94 89 SER A N 1
ATOM 676 C CA . SER A 1 89 ? -12.999 -0.967 7.868 1.00 97.94 89 SER A CA 1
ATOM 677 C C 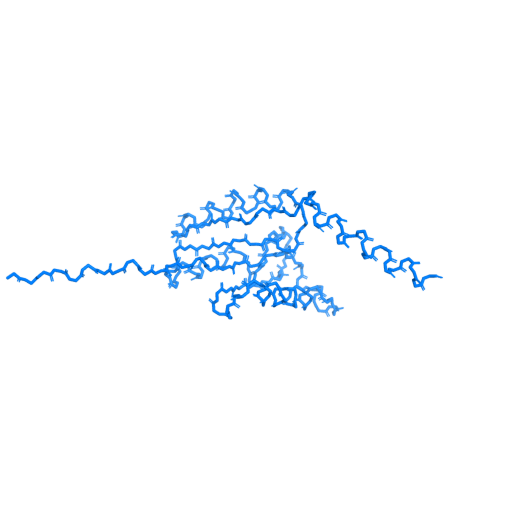. SER A 1 89 ? -12.030 -0.326 6.886 1.00 97.94 89 SER A C 1
ATOM 679 O O . SER A 1 89 ? -12.211 0.822 6.480 1.00 97.94 89 SER A O 1
ATOM 681 N N . VAL A 1 90 ? -11.010 -1.091 6.504 1.00 98.56 90 VAL A N 1
ATOM 682 C CA . VAL A 1 90 ? -10.031 -0.723 5.479 1.00 98.56 90 VAL A CA 1
ATOM 683 C C . VAL A 1 90 ? -9.767 -1.901 4.544 1.00 98.56 90 VAL A C 1
ATOM 685 O O . VAL A 1 90 ? -9.830 -3.063 4.956 1.00 98.56 90 VAL A O 1
ATOM 688 N N . LEU A 1 91 ? -9.439 -1.591 3.292 1.00 98.75 91 LEU A N 1
ATOM 689 C CA . LEU A 1 91 ? -8.955 -2.548 2.303 1.00 98.75 91 LEU A CA 1
ATOM 690 C C . LEU A 1 91 ? -7.519 -2.183 1.925 1.00 98.75 91 LEU A C 1
ATOM 692 O O . LEU A 1 91 ? -7.286 -1.160 1.289 1.00 98.75 91 LEU A O 1
ATOM 696 N N . VAL A 1 92 ? -6.554 -3.018 2.296 1.00 98.75 92 VAL A N 1
ATOM 697 C CA . VAL A 1 92 ? -5.145 -2.827 1.938 1.00 98.75 92 VAL A CA 1
ATOM 698 C C . VAL A 1 92 ? -4.883 -3.381 0.538 1.00 98.75 92 VAL A C 1
ATOM 700 O O . VAL A 1 92 ? -5.151 -4.549 0.254 1.00 98.75 92 VAL A O 1
ATOM 703 N N . ALA A 1 93 ? -4.321 -2.549 -0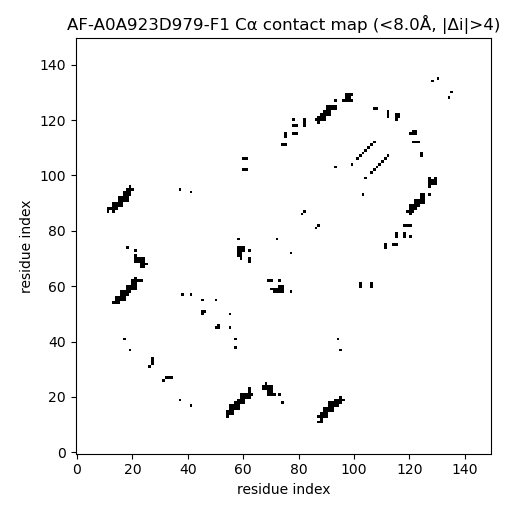.330 1.00 98.69 93 ALA A N 1
ATOM 704 C CA . ALA A 1 93 ? -3.907 -2.896 -1.680 1.00 98.69 93 ALA A CA 1
ATOM 705 C C . ALA A 1 93 ? -2.384 -2.689 -1.816 1.00 98.69 93 ALA A C 1
ATOM 707 O O . ALA A 1 93 ? -1.937 -1.557 -2.034 1.00 98.69 93 ALA A O 1
ATOM 708 N N . PRO A 1 94 ? -1.566 -3.754 -1.685 1.00 98.19 94 PRO A N 1
ATOM 709 C CA . PRO A 1 94 ? -0.105 -3.663 -1.695 1.00 98.19 94 PRO A CA 1
ATOM 710 C C . PRO A 1 94 ? 0.472 -3.503 -3.106 1.00 98.19 94 PRO A C 1
ATOM 712 O O . PRO A 1 94 ? 1.221 -4.344 -3.595 1.00 98.19 94 PRO A O 1
ATOM 715 N N . ILE A 1 95 ? 0.116 -2.407 -3.777 1.00 97.94 95 ILE A N 1
ATOM 716 C CA . ILE A 1 95 ? 0.447 -2.142 -5.185 1.00 97.94 95 ILE A CA 1
ATOM 717 C C . ILE A 1 95 ? 1.938 -1.867 -5.439 1.00 97.94 95 ILE A C 1
ATOM 719 O O . ILE A 1 95 ? 2.360 -1.825 -6.591 1.00 97.94 95 ILE A O 1
ATOM 723 N N . GLY A 1 96 ? 2.743 -1.697 -4.386 1.00 97.38 96 GLY A N 1
ATOM 724 C CA . GLY A 1 96 ? 4.205 -1.685 -4.479 1.00 97.38 96 GLY A CA 1
ATOM 725 C C . GLY A 1 96 ? 4.836 -3.068 -4.683 1.00 97.38 96 GLY A C 1
ATOM 726 O O . GLY A 1 96 ? 6.044 -3.149 -4.900 1.00 97.38 96 GLY A O 1
ATOM 727 N N . PHE A 1 97 ? 4.045 -4.144 -4.622 1.00 97.06 97 PHE A N 1
ATOM 728 C CA . PHE A 1 97 ? 4.496 -5.525 -4.772 1.00 97.06 97 PHE A CA 1
ATOM 729 C C . PHE A 1 97 ? 3.687 -6.264 -5.843 1.00 97.06 97 PHE A C 1
ATOM 731 O O . PHE A 1 97 ? 2.535 -5.943 -6.125 1.00 97.06 97 PHE A O 1
ATOM 738 N N . LEU A 1 98 ? 4.303 -7.278 -6.455 1.00 95.81 98 LEU A N 1
ATOM 739 C CA . LEU A 1 98 ? 3.700 -8.032 -7.562 1.00 95.81 98 LEU A CA 1
ATOM 740 C C . LEU A 1 98 ? 3.157 -9.395 -7.123 1.00 95.81 98 LEU A C 1
ATOM 742 O O . LEU A 1 98 ? 2.166 -9.880 -7.668 1.00 95.81 98 LEU A O 1
ATOM 746 N N . CYS A 1 99 ? 3.796 -10.029 -6.145 1.00 97.25 99 CYS A N 1
ATOM 747 C CA . CYS A 1 99 ? 3.459 -11.370 -5.693 1.00 97.25 99 CYS A CA 1
ATOM 748 C C . CYS A 1 99 ? 3.408 -11.452 -4.172 1.00 97.25 99 CYS A C 1
ATOM 750 O O . CYS A 1 99 ? 3.911 -10.581 -3.467 1.00 97.25 99 CYS A O 1
ATOM 752 N N . ASP A 1 100 ? 2.809 -12.524 -3.668 1.00 98.31 100 ASP A N 1
ATOM 753 C CA . ASP A 1 100 ? 2.869 -12.828 -2.249 1.00 98.31 100 ASP A CA 1
ATOM 754 C C . ASP A 1 100 ? 4.307 -13.193 -1.838 1.00 98.31 100 ASP A C 1
ATOM 756 O O . ASP A 1 100 ? 4.947 -14.086 -2.398 1.00 98.31 100 ASP A O 1
ATOM 760 N N . HIS A 1 101 ? 4.804 -12.507 -0.815 1.00 98.12 101 HIS A N 1
ATOM 761 C CA . HIS A 1 101 ? 6.051 -12.803 -0.112 1.00 98.12 101 HIS A CA 1
ATOM 762 C C . HIS A 1 101 ? 5.890 -12.447 1.370 1.00 98.12 101 HIS A C 1
ATOM 764 O O . HIS A 1 101 ? 4.787 -12.135 1.821 1.00 98.12 101 HIS A O 1
ATOM 770 N N . VAL A 1 102 ? 6.973 -12.523 2.151 1.00 98.00 102 VAL A N 1
ATOM 771 C CA . VAL A 1 102 ? 6.918 -12.339 3.611 1.00 98.00 102 VAL A CA 1
ATOM 772 C C . VAL A 1 102 ? 6.280 -11.005 4.015 1.00 98.00 102 VAL A C 1
ATOM 774 O O . VAL A 1 102 ? 5.396 -10.990 4.856 1.00 98.00 102 VAL A O 1
ATOM 777 N N . GLU A 1 103 ? 6.607 -9.913 3.336 1.00 97.38 103 GLU A N 1
ATOM 778 C CA . GLU A 1 103 ? 6.081 -8.576 3.653 1.00 97.38 103 GLU A CA 1
ATOM 779 C C . GLU A 1 103 ? 4.609 -8.393 3.248 1.00 97.38 103 GLU A C 1
ATOM 781 O O . GLU A 1 103 ? 3.981 -7.400 3.583 1.00 97.38 103 GLU A O 1
ATOM 786 N N . VAL A 1 104 ? 4.013 -9.357 2.550 1.00 98.25 104 VAL A N 1
ATOM 787 C CA . VAL A 1 104 ? 2.574 -9.367 2.268 1.00 98.25 104 VAL A CA 1
ATOM 788 C C . VAL A 1 104 ? 1.876 -10.345 3.216 1.00 98.25 104 VAL A C 1
ATOM 790 O O . VAL A 1 104 ? 1.004 -9.958 3.992 1.00 98.25 104 VAL A O 1
ATOM 793 N N . LEU A 1 105 ? 2.308 -11.608 3.207 1.00 98.50 105 LEU A N 1
ATOM 794 C CA . LEU A 1 105 ? 1.681 -12.699 3.962 1.00 98.50 105 LEU A CA 1
ATOM 795 C C . LEU A 1 105 ? 1.910 -12.620 5.475 1.00 98.50 105 LEU A C 1
ATOM 797 O O . LEU A 1 105 ? 1.150 -13.207 6.241 1.00 98.50 105 LEU A O 1
ATOM 801 N N . TYR A 1 106 ? 2.977 -11.957 5.917 1.00 98.25 106 TYR A N 1
ATOM 802 C CA . TYR A 1 106 ? 3.273 -11.775 7.333 1.00 98.25 106 TYR A CA 1
ATOM 803 C C . TYR A 1 106 ? 2.934 -10.353 7.769 1.00 98.25 106 TYR A C 1
ATOM 805 O O . TYR A 1 106 ? 2.040 -10.171 8.597 1.00 98.25 106 TYR A O 1
ATOM 813 N N . ASP A 1 107 ? 3.581 -9.343 7.184 1.00 98.25 107 ASP A N 1
ATOM 814 C CA . ASP A 1 107 ? 3.435 -7.967 7.673 1.00 98.25 107 ASP A CA 1
ATOM 815 C C . ASP A 1 107 ? 1.991 -7.466 7.546 1.00 98.25 107 ASP A C 1
ATOM 817 O O . ASP A 1 107 ? 1.505 -6.804 8.458 1.00 98.25 107 ASP A O 1
ATOM 821 N N . ILE A 1 108 ? 1.268 -7.817 6.473 1.00 98.50 108 ILE A N 1
ATOM 822 C CA . ILE A 1 108 ? -0.131 -7.398 6.301 1.00 98.50 108 ILE A CA 1
ATOM 823 C C . ILE A 1 108 ? -1.088 -8.422 6.911 1.00 98.50 108 ILE A C 1
ATOM 825 O O . ILE A 1 108 ? -1.862 -8.098 7.817 1.00 98.50 108 ILE A O 1
ATOM 829 N N . ASP A 1 109 ? -1.050 -9.661 6.413 1.00 98.56 109 ASP A N 1
ATOM 830 C CA . ASP A 1 109 ? -2.078 -10.659 6.730 1.00 98.56 109 ASP A CA 1
ATOM 831 C C . ASP A 1 109 ? -2.028 -11.126 8.198 1.00 98.56 109 ASP A C 1
ATOM 833 O O . ASP A 1 109 ? -3.045 -11.597 8.717 1.00 98.56 109 ASP A O 1
ATOM 837 N N . ILE A 1 110 ? -0.890 -10.949 8.887 1.00 98.44 110 ILE A N 1
ATOM 838 C CA . ILE A 1 110 ? -0.711 -11.304 10.302 1.00 98.44 110 ILE A CA 1
ATOM 839 C C . ILE A 1 110 ? -0.532 -10.061 11.176 1.00 98.44 110 ILE A C 1
ATOM 841 O O . ILE A 1 110 ? -1.365 -9.831 12.055 1.00 98.44 110 ILE A O 1
ATOM 845 N N . GLU A 1 111 ? 0.535 -9.282 10.992 1.00 98.38 111 GLU A N 1
ATOM 846 C CA . GLU A 1 111 ? 0.885 -8.207 11.936 1.00 98.38 111 GLU A CA 1
ATOM 847 C C . GLU A 1 111 ? -0.065 -7.010 11.822 1.00 98.38 111 GLU A C 1
ATOM 849 O O . GLU A 1 111 ? -0.725 -6.666 12.806 1.00 98.38 111 GLU A O 1
ATOM 854 N N . ALA A 1 112 ? -0.245 -6.437 10.629 1.00 98.44 112 ALA A N 1
ATOM 855 C CA . ALA A 1 112 ? -1.153 -5.309 10.434 1.00 98.44 112 ALA A CA 1
ATOM 856 C C . ALA A 1 112 ? -2.608 -5.698 10.714 1.00 98.44 112 ALA A C 1
ATOM 858 O O . ALA A 1 112 ? -3.333 -4.933 11.346 1.00 98.44 112 ALA A O 1
ATOM 859 N N . ARG A 1 113 ? -3.044 -6.903 10.319 1.00 98.62 113 ARG A N 1
ATOM 860 C CA . ARG A 1 113 ? -4.387 -7.410 10.649 1.00 98.62 113 ARG A CA 1
ATOM 861 C C . ARG A 1 113 ? -4.588 -7.558 12.162 1.00 98.62 113 ARG A C 1
ATOM 863 O O . ARG A 1 113 ? -5.651 -7.204 12.675 1.00 98.62 113 ARG A O 1
ATOM 870 N N . ARG A 1 114 ? -3.577 -8.045 12.895 1.00 98.69 114 ARG A N 1
ATOM 871 C CA . ARG A 1 114 ? -3.609 -8.118 14.367 1.00 98.69 114 ARG A CA 1
ATOM 872 C C . ARG A 1 114 ? -3.675 -6.721 14.983 1.00 98.69 114 ARG A C 1
ATOM 874 O O . ARG A 1 114 ? -4.493 -6.510 15.875 1.00 98.69 114 ARG A O 1
ATOM 881 N N . PHE A 1 115 ? -2.850 -5.787 14.516 1.00 98.62 115 PHE A N 1
ATOM 882 C CA . PHE A 1 115 ? -2.843 -4.407 15.000 1.00 98.62 115 PHE A CA 1
ATOM 883 C C . PHE A 1 115 ? -4.176 -3.699 14.715 1.00 98.62 115 PHE A C 1
ATOM 885 O O . PHE A 1 115 ? -4.778 -3.135 15.626 1.00 98.62 115 PHE A O 1
ATOM 892 N N . ALA A 1 116 ? -4.703 -3.818 13.493 1.00 98.62 116 ALA A N 1
ATOM 893 C CA . ALA A 1 116 ? -6.008 -3.290 13.101 1.00 98.62 116 ALA A CA 1
ATOM 894 C C . ALA A 1 116 ? -7.117 -3.780 14.046 1.00 98.62 116 ALA A C 1
ATOM 896 O O . ALA A 1 116 ? -7.886 -2.975 14.570 1.00 98.62 116 ALA A O 1
ATOM 897 N N . ALA A 1 117 ? -7.141 -5.081 14.359 1.00 98.44 117 ALA A N 1
ATOM 898 C CA . ALA A 1 117 ? -8.102 -5.641 15.305 1.00 98.44 117 ALA A CA 1
ATOM 899 C C . ALA A 1 117 ? -7.959 -5.056 16.724 1.00 98.44 117 ALA A C 1
ATOM 901 O O . ALA A 1 117 ? 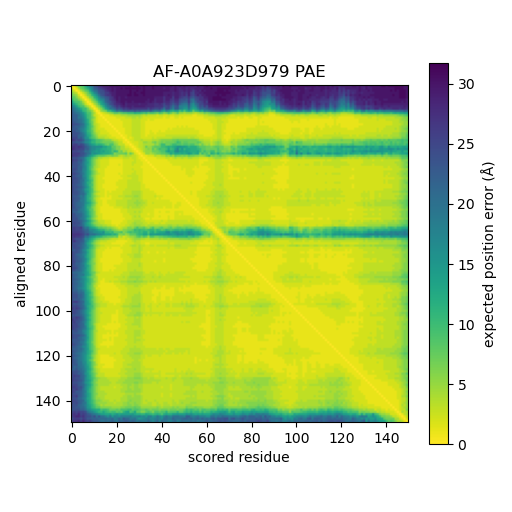-8.970 -4.822 17.387 1.00 98.44 117 ALA A O 1
ATOM 902 N N . GLN A 1 118 ? -6.734 -4.780 17.188 1.00 98.44 118 GLN A N 1
ATOM 903 C CA . GLN A 1 118 ? -6.490 -4.140 18.489 1.00 98.44 118 GLN A CA 1
ATOM 904 C C . GLN A 1 118 ? -7.029 -2.707 18.544 1.00 98.44 118 GLN A C 1
ATOM 906 O O . GLN A 1 118 ? -7.550 -2.296 19.581 1.00 98.44 118 GLN A O 1
ATOM 911 N N . VAL A 1 119 ? -6.948 -1.964 17.435 1.00 98.25 119 VAL A N 1
ATOM 912 C CA . VAL A 1 119 ? -7.472 -0.591 17.332 1.00 98.25 119 VAL A CA 1
ATOM 913 C C . VAL A 1 119 ? -8.934 -0.529 16.862 1.00 98.25 119 VAL A C 1
ATOM 915 O O . VAL A 1 119 ? -9.485 0.555 16.694 1.00 98.25 119 VAL A O 1
ATOM 918 N N . GLY A 1 120 ? -9.600 -1.678 16.697 1.00 97.75 120 GLY A N 1
ATOM 919 C CA . GLY A 1 120 ? -11.023 -1.758 16.353 1.00 97.75 120 GLY A CA 1
ATOM 920 C C . GLY A 1 120 ? -11.347 -1.539 14.870 1.00 97.75 120 GLY A C 1
ATOM 921 O O . GLY A 1 120 ? -12.474 -1.156 14.553 1.00 97.75 120 GLY A O 1
ATOM 922 N N . ILE A 1 121 ? -10.384 -1.786 13.979 1.00 98.44 121 ILE A N 1
ATOM 923 C CA . ILE A 1 121 ? -10.535 -1.748 12.521 1.00 98.44 121 ILE A CA 1
ATOM 924 C C . ILE A 1 121 ? -10.581 -3.175 11.965 1.00 98.44 121 ILE A C 1
ATOM 926 O O . ILE A 1 121 ? -9.726 -4.011 12.258 1.00 98.44 121 ILE A O 1
ATOM 930 N N . HIS A 1 122 ? -11.556 -3.441 11.101 1.00 98.44 122 HIS A N 1
ATOM 931 C CA . HIS A 1 122 ? -11.550 -4.610 10.234 1.00 98.44 122 HIS A CA 1
ATOM 932 C C . HIS A 1 122 ? -10.657 -4.345 9.015 1.00 98.44 122 HIS A C 1
ATOM 934 O O . HIS A 1 122 ? -10.880 -3.394 8.269 1.00 98.44 122 HIS A O 1
ATOM 940 N N . LEU A 1 123 ? -9.632 -5.172 8.827 1.00 98.62 123 LEU A N 1
ATOM 941 C CA . LEU A 1 123 ? -8.688 -5.064 7.718 1.00 98.62 123 LEU A CA 1
ATOM 942 C C . LEU A 1 123 ? -8.837 -6.281 6.815 1.00 98.62 123 LEU A C 1
ATOM 944 O O . LEU A 1 123 ? -8.672 -7.411 7.278 1.00 98.62 123 LEU A O 1
ATOM 948 N N . GLU A 1 124 ? -9.080 -6.032 5.533 1.00 98.56 124 GLU A N 1
ATOM 949 C CA . GLU A 1 124 ? -8.897 -7.014 4.466 1.00 98.56 124 GLU A CA 1
ATOM 950 C C . GLU A 1 124 ? -7.814 -6.560 3.492 1.00 98.56 124 GLU A C 1
ATOM 952 O O . GLU A 1 124 ? -7.429 -5.391 3.476 1.00 98.56 124 GLU A O 1
ATOM 957 N N . ARG A 1 125 ? -7.308 -7.492 2.682 1.00 98.44 125 ARG A N 1
ATOM 958 C CA . ARG A 1 125 ? -6.270 -7.229 1.684 1.00 98.44 125 ARG A CA 1
ATOM 959 C C . ARG A 1 125 ? -6.703 -7.740 0.314 1.00 98.44 125 ARG A C 1
ATOM 961 O O . ARG A 1 125 ? -7.299 -8.811 0.211 1.00 98.44 125 ARG A O 1
ATOM 968 N N . THR A 1 126 ? -6.379 -7.006 -0.748 1.00 98.25 126 THR A N 1
ATOM 969 C CA . THR A 1 126 ? -6.543 -7.507 -2.119 1.00 98.25 126 THR A CA 1
ATOM 970 C C . THR A 1 126 ? -5.586 -8.668 -2.393 1.00 98.25 126 THR A C 1
ATOM 972 O O . THR A 1 126 ? -4.464 -8.694 -1.885 1.00 98.25 126 THR A O 1
ATOM 975 N N . ALA A 1 127 ? -5.981 -9.605 -3.256 1.00 97.69 127 ALA A N 1
ATOM 976 C CA . ALA A 1 127 ? -5.054 -10.618 -3.755 1.00 97.69 127 ALA A CA 1
ATOM 977 C C . ALA A 1 127 ? -3.870 -9.959 -4.486 1.00 97.69 127 ALA A C 1
ATOM 979 O O . ALA A 1 127 ? -4.045 -8.956 -5.182 1.00 97.69 127 ALA A O 1
ATOM 980 N N . SER A 1 128 ? -2.677 -10.534 -4.338 1.00 97.50 128 SER A N 1
ATOM 981 C CA . SER A 1 128 ? -1.501 -10.136 -5.119 1.00 97.50 128 SER A CA 1
ATOM 982 C C . SER A 1 128 ? -1.682 -10.542 -6.586 1.00 97.50 128 SER A C 1
ATOM 984 O O . SER A 1 128 ? -2.433 -11.477 -6.885 1.00 97.50 128 SER A O 1
ATOM 986 N N . MET 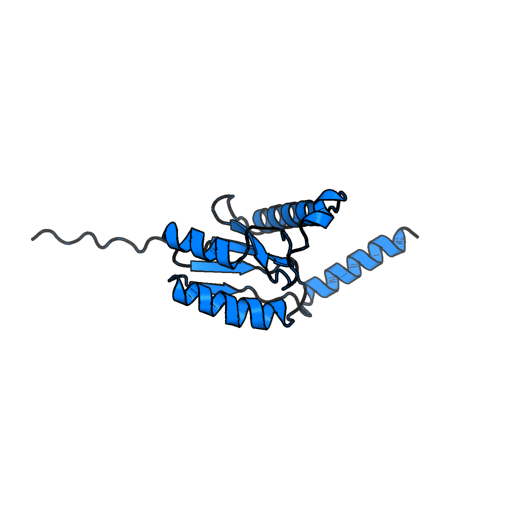A 1 129 ? -0.996 -9.867 -7.516 1.00 95.88 129 MET A N 1
ATOM 987 C CA . MET A 1 129 ? -1.115 -10.192 -8.946 1.00 95.88 129 MET A CA 1
ATOM 988 C C . MET A 1 129 ? -0.623 -11.611 -9.243 1.00 95.88 129 MET A C 1
ATOM 990 O O . MET A 1 129 ? -1.239 -12.302 -10.049 1.00 95.88 129 MET A O 1
ATOM 994 N N . ASN A 1 130 ? 0.442 -12.060 -8.568 1.00 96.44 130 ASN A N 1
ATOM 995 C CA . ASN A 1 130 ? 1.004 -13.406 -8.702 1.00 96.44 130 ASN A CA 1
ATOM 996 C C . ASN A 1 130 ? 1.169 -13.794 -10.188 1.00 96.44 130 ASN A C 1
ATOM 998 O O . ASN A 1 130 ? 1.857 -13.103 -10.937 1.00 96.44 130 ASN A O 1
ATOM 1002 N N . ASP A 1 131 ? 0.544 -14.883 -10.622 1.00 96.06 131 ASP A N 1
ATOM 1003 C CA . ASP A 1 131 ? 0.581 -15.408 -11.986 1.00 96.06 131 ASP A CA 1
ATOM 1004 C C . ASP A 1 131 ? -0.682 -15.073 -12.793 1.00 96.06 131 ASP A C 1
ATOM 1006 O O . ASP A 1 131 ? -0.997 -15.756 -13.771 1.00 96.06 131 ASP A O 1
ATOM 1010 N N . GLN A 1 132 ? -1.414 -14.016 -12.416 1.00 96.38 132 GLN A N 1
ATOM 1011 C CA . GLN A 1 132 ? -2.631 -13.635 -13.123 1.00 96.38 132 GLN A CA 1
ATOM 1012 C C . GLN A 1 132 ? -2.373 -13.479 -14.631 1.00 96.38 132 GLN A C 1
ATOM 1014 O O . GLN A 1 132 ? -1.479 -12.724 -15.028 1.00 96.38 132 GLN A O 1
ATOM 1019 N N . PRO A 1 133 ? -3.184 -14.121 -15.498 1.00 97.25 133 PRO A N 1
ATOM 1020 C CA . PRO A 1 133 ? -2.957 -14.094 -16.942 1.00 97.25 133 PRO A CA 1
ATOM 1021 C C . PRO A 1 133 ? -2.870 -12.683 -17.528 1.00 97.25 133 PRO A C 1
ATOM 1023 O O . PRO A 1 133 ? -2.072 -12.441 -18.433 1.00 97.25 133 PRO A O 1
ATOM 1026 N N . LEU A 1 134 ? -3.651 -11.737 -16.992 1.00 95.25 134 LEU A N 1
ATOM 1027 C CA . LEU A 1 134 ? -3.618 -10.341 -17.427 1.00 95.25 134 LEU A CA 1
ATOM 1028 C C . LEU A 1 134 ? -2.273 -9.676 -17.103 1.00 95.25 134 LEU A C 1
ATOM 1030 O O . LEU A 1 134 ? -1.722 -8.979 -17.949 1.00 95.25 134 LEU A O 1
ATOM 1034 N N . PHE A 1 135 ? -1.715 -9.939 -15.920 1.00 95.31 135 PHE A N 1
ATOM 1035 C CA . PHE A 1 135 ? -0.412 -9.415 -15.518 1.00 95.31 135 PHE A CA 1
ATOM 1036 C C . PHE A 1 135 ? 0.717 -9.986 -16.386 1.00 95.31 135 PHE A C 1
ATOM 1038 O O . PHE A 1 135 ? 1.531 -9.235 -16.923 1.00 95.31 135 PHE A O 1
ATOM 1045 N N . VAL A 1 136 ? 0.717 -11.304 -16.615 1.00 96.56 136 VAL A N 1
ATOM 1046 C CA . VAL A 1 136 ? 1.682 -11.960 -17.516 1.00 96.56 136 VAL A CA 1
ATOM 1047 C C . VAL A 1 136 ? 1.587 -11.394 -18.938 1.00 96.56 136 VAL A C 1
ATOM 1049 O O . VAL A 1 136 ? 2.611 -11.135 -19.572 1.00 96.56 136 VAL A O 1
ATOM 1052 N N . THR A 1 137 ? 0.367 -11.155 -19.429 1.00 97.31 137 THR A N 1
ATOM 1053 C CA . THR A 1 137 ? 0.137 -10.536 -20.744 1.00 97.31 137 THR A CA 1
ATOM 1054 C C . THR A 1 137 ? 0.710 -9.120 -20.800 1.00 97.31 137 THR A C 1
ATOM 1056 O O . THR A 1 137 ? 1.464 -8.812 -21.721 1.00 97.31 137 THR A O 1
ATOM 1059 N N . ALA A 1 138 ? 0.439 -8.288 -19.791 1.00 95.38 138 ALA A N 1
ATOM 1060 C CA . ALA A 1 138 ? 0.955 -6.923 -19.720 1.00 95.38 138 ALA A CA 1
ATOM 1061 C C . ALA A 1 138 ? 2.495 -6.881 -19.710 1.00 95.38 138 ALA A C 1
ATOM 1063 O O . ALA A 1 138 ? 3.103 -6.097 -20.440 1.00 95.38 138 ALA A O 1
ATOM 1064 N N . LEU A 1 139 ? 3.149 -7.769 -18.952 1.00 95.31 139 LEU A N 1
ATOM 1065 C CA . LEU A 1 139 ? 4.612 -7.893 -18.967 1.00 95.31 139 LEU A CA 1
ATOM 1066 C C . LEU A 1 139 ? 5.142 -8.264 -20.359 1.00 95.31 139 LEU A C 1
ATOM 1068 O O . LEU A 1 139 ? 6.123 -7.681 -20.826 1.00 95.31 139 LEU A O 1
ATOM 1072 N N . ALA A 1 140 ? 4.495 -9.214 -21.040 1.00 95.81 140 ALA A N 1
ATOM 1073 C CA . ALA A 1 140 ? 4.883 -9.615 -22.389 1.00 95.81 140 ALA A CA 1
ATOM 1074 C C . ALA A 1 140 ? 4.748 -8.458 -23.394 1.00 95.81 140 ALA A C 1
ATOM 1076 O O . ALA A 1 140 ? 5.610 -8.295 -24.260 1.00 95.81 140 ALA A O 1
ATOM 1077 N N . GLU A 1 141 ? 3.703 -7.640 -23.274 1.00 96.31 141 GLU A N 1
ATOM 1078 C CA . GLU A 1 141 ? 3.494 -6.460 -24.117 1.00 96.31 141 GLU A CA 1
ATOM 1079 C C . GLU A 1 141 ? 4.570 -5.392 -23.906 1.00 96.31 141 GLU A C 1
ATOM 1081 O O . GLU A 1 141 ? 5.092 -4.866 -24.893 1.00 96.31 141 GLU A O 1
ATOM 1086 N N . ILE A 1 142 ? 4.963 -5.129 -22.654 1.00 95.38 142 ILE A N 1
ATOM 1087 C CA . ILE A 1 142 ? 6.059 -4.204 -22.320 1.00 95.38 142 ILE A CA 1
ATOM 1088 C C . ILE A 1 142 ? 7.371 -4.686 -22.947 1.00 95.38 142 ILE A C 1
ATOM 1090 O O . ILE A 1 142 ? 8.054 -3.930 -23.637 1.00 95.38 142 ILE A O 1
ATOM 1094 N N . ILE A 1 143 ? 7.713 -5.967 -22.771 1.00 95.19 143 ILE A N 1
ATOM 1095 C CA . ILE A 1 143 ? 8.940 -6.542 -23.345 1.00 95.19 143 ILE A CA 1
ATOM 1096 C C . ILE A 1 143 ? 8.936 -6.401 -24.871 1.00 95.19 143 ILE A C 1
ATOM 1098 O O . ILE A 1 143 ? 9.940 -6.012 -25.468 1.00 95.19 143 ILE A O 1
ATOM 1102 N N . GLN A 1 144 ? 7.803 -6.679 -25.517 1.00 94.62 144 GLN A N 1
ATOM 1103 C CA . GLN A 1 144 ? 7.674 -6.525 -26.963 1.00 94.62 144 GLN A CA 1
ATOM 1104 C C . GLN A 1 144 ? 7.748 -5.061 -27.410 1.00 94.62 144 GLN A C 1
ATOM 1106 O O . GLN A 1 144 ? 8.284 -4.790 -28.486 1.00 94.62 144 GLN A O 1
ATOM 1111 N N . SER A 1 145 ? 7.208 -4.107 -26.642 1.00 93.44 145 SER A N 1
ATOM 1112 C CA . SER A 1 145 ? 7.297 -2.688 -26.997 1.00 93.44 145 SER A CA 1
ATOM 1113 C C . SER A 1 145 ? 8.722 -2.167 -26.899 1.00 93.44 145 SER A C 1
ATOM 1115 O O . SER A 1 145 ? 9.142 -1.440 -27.795 1.00 93.44 145 SER A O 1
ATOM 1117 N N . GLU A 1 146 ? 9.469 -2.557 -25.866 1.00 90.31 146 GLU A N 1
ATOM 1118 C CA . GLU A 1 146 ? 10.867 -2.148 -25.703 1.00 90.31 146 GLU A CA 1
ATOM 1119 C C . GLU A 1 146 ? 11.793 -2.861 -26.693 1.00 90.31 146 GLU A C 1
ATOM 1121 O O . GLU A 1 146 ? 12.651 -2.225 -27.297 1.00 90.31 146 GLU A O 1
ATOM 1126 N N . GLY A 1 147 ? 11.570 -4.152 -26.956 1.00 79.50 147 GLY A N 1
ATOM 1127 C CA . GLY A 1 147 ? 12.351 -4.912 -27.935 1.00 79.50 147 GLY A CA 1
ATOM 1128 C C . GLY A 1 147 ? 12.209 -4.403 -29.374 1.00 79.50 147 GLY A C 1
ATOM 1129 O O . GLY A 1 147 ? 13.133 -4.555 -30.161 1.00 79.50 147 GLY A O 1
ATOM 1130 N N . ARG A 1 148 ? 11.083 -3.761 -29.720 1.00 74.50 148 ARG A N 1
ATOM 1131 C CA . ARG A 1 148 ? 10.872 -3.107 -31.027 1.00 74.50 148 ARG A CA 1
ATOM 1132 C C . ARG A 1 148 ? 11.584 -1.755 -31.174 1.00 74.50 148 ARG A C 1
ATOM 1134 O O . ARG A 1 148 ? 11.597 -1.216 -32.277 1.00 74.50 148 ARG A O 1
ATOM 1141 N N . LYS A 1 149 ? 12.109 -1.181 -30.086 1.00 67.31 149 LYS A N 1
ATOM 1142 C CA . LYS A 1 149 ? 12.851 0.094 -30.102 1.00 67.31 149 LYS A CA 1
ATOM 1143 C C . LYS A 1 149 ? 14.363 -0.096 -30.293 1.00 67.31 149 LYS A C 1
ATOM 1145 O O . LYS A 1 149 ? 15.057 0.903 -30.476 1.00 67.31 149 LYS A O 1
ATOM 1150 N N . LEU A 1 150 ? 14.851 -1.336 -30.218 1.00 55.06 150 LEU A N 1
ATOM 1151 C CA . LEU A 1 150 ? 16.239 -1.740 -30.472 1.00 55.06 150 LEU A CA 1
ATOM 1152 C C . LEU A 1 150 ? 16.435 -2.106 -31.948 1.00 55.06 150 LEU A C 1
ATOM 1154 O O . LEU A 1 150 ? 17.535 -1.814 -32.465 1.00 55.06 150 LEU A O 1
#

pLDDT: mean 90.86, std 15.27, range [35.47, 98.88]

Mean predicted aligned error: 6.21 Å

Radius of gyration: 18.6 Å; Cα contacts (8 Å, |Δi|>4): 184; chains: 1; bounding box: 64×29×53 Å

Sequence (150 aa):
ERIGQDAQPQNDQPLVLFTAHSLPAALAEQADPYADQFADLCNRVANDAGLQPEDWQACYQSAGARNGRWLGPSLEDTLQQLASEGKKSVLVAPIGFLCDHVEVLYDIDIEARRFAAQVGIHLERTASMNDQPLFVTALAEIIQSEGRKL

Nearest PDB structures (foldseek):
  1ak1-assembly1_A  TM=9.132E-01  e=7.639E-12  Bacillus subtilis
  2c8j-assembly2_B  TM=9.378E-01  e=5.321E-11  Bacillus anthracis str. Ames
  8aw7-assembly1_A  TM=9.016E-01  e=1.016E-10  Listeria monocytogenes
  8ofl-assembly1_A  TM=8.930E-01  e=3.053E-10  Listeria monocytogenes
  4mk4-assembly1_B  TM=9.393E-01  e=1.044E-09  Homo sapiens

Solvent-accessible surface area (backbone atoms only — not comparable to full-atom values): 8669 Å² total; per-residue (Å²): 139,81,82,77,80,77,76,71,81,74,83,76,71,50,38,33,34,41,29,30,75,32,48,58,42,70,47,53,77,70,72,49,59,62,66,62,53,49,52,52,46,51,54,51,53,33,56,77,70,68,52,54,83,89,41,48,49,78,30,17,37,78,66,66,94,64,92,74,63,52,46,70,52,37,49,66,58,49,50,56,48,40,31,76,73,64,48,52,40,34,36,38,36,56,75,64,53,57,51,81,44,65,76,45,62,39,48,41,69,43,50,45,35,52,52,26,50,75,60,59,25,49,63,49,68,60,84,59,56,61,82,38,68,67,58,57,49,52,53,52,51,52,53,53,58,56,62,72,75,112